Protein AF-A0A7K1GGT7-F1 (afdb_monomer_lite)

Foldseek 3Di:
DDPLLPWDKDFDDWDADPVRAAIETEIETPDDPVSVVSVQVVCVVCQVVVQVVCCVVVVDPHRHRYHYDYDPPPPDD

pLDDT: mean 83.41, std 16.18, range [37.06, 95.81]

Secondary structure (DSSP, 8-state):
--TT--SEEEEEEEEE-TTSSEEEEEEEEES-HHHHHHHHHHHHHHHHHHHHHHHHHHT-SSPPEEEEEE----S--

Structure (mmCIF, N/CA/C/O backbone):
data_AF-A0A7K1GGT7-F1
#
_entry.id   AF-A0A7K1GGT7-F1
#
loop_
_atom_site.group_PDB
_atom_site.id
_atom_site.type_symbol
_atom_site.label_atom_id
_atom_site.label_alt_id
_atom_site.label_comp_id
_atom_site.label_asym_id
_atom_site.label_entity_id
_atom_site.label_seq_id
_atom_site.pdbx_PDB_ins_code
_atom_site.Cartn_x
_atom_site.Cartn_y
_atom_site.Cartn_z
_atom_site.occupancy
_atom_site.B_iso_or_equiv
_atom_site.auth_seq_id
_atom_site.auth_comp_id
_atom_site.auth_asym_id
_atom_site.auth_atom_id
_atom_site.pdbx_PDB_model_num
ATOM 1 N N . LYS A 1 1 ? -1.100 13.322 -8.822 1.00 45.91 1 LYS A N 1
ATOM 2 C CA . LYS A 1 1 ? -0.310 12.583 -9.833 1.00 45.91 1 LYS A CA 1
ATOM 3 C C . LYS A 1 1 ? 1.149 12.896 -9.528 1.00 45.91 1 LYS A C 1
ATOM 5 O O . LYS A 1 1 ? 1.557 14.020 -9.783 1.00 45.91 1 LYS A O 1
ATOM 10 N N . ASP A 1 2 ? 1.843 12.006 -8.819 1.00 48.12 2 ASP A N 1
ATOM 11 C CA . ASP A 1 2 ? 3.225 12.239 -8.378 1.00 48.12 2 ASP A CA 1
ATOM 12 C C . ASP A 1 2 ? 4.191 11.786 -9.491 1.00 48.12 2 ASP A C 1
ATOM 14 O O . ASP A 1 2 ? 4.100 10.630 -9.907 1.00 48.12 2 ASP A O 1
ATOM 18 N N . PRO A 1 3 ? 5.079 12.658 -10.003 1.00 51.62 3 PRO A N 1
ATOM 19 C CA . PRO A 1 3 ? 6.067 12.316 -11.031 1.00 51.62 3 PRO A CA 1
ATOM 20 C C . PRO A 1 3 ? 7.066 11.223 -10.624 1.00 51.62 3 PRO A C 1
ATOM 22 O O . PRO A 1 3 ? 7.771 10.709 -11.485 1.00 51.62 3 PRO A O 1
ATOM 25 N N . ARG A 1 4 ? 7.152 10.880 -9.331 1.00 50.84 4 ARG A N 1
ATOM 26 C CA . ARG A 1 4 ? 8.045 9.827 -8.815 1.00 50.84 4 ARG A CA 1
ATOM 27 C C . ARG A 1 4 ? 7.483 8.414 -8.988 1.00 50.84 4 ARG A C 1
ATOM 29 O O . ARG A 1 4 ? 8.230 7.452 -8.900 1.00 50.84 4 ARG A O 1
ATOM 36 N N . LEU A 1 5 ? 6.186 8.291 -9.271 1.00 52.34 5 LEU A N 1
ATOM 37 C CA . LEU A 1 5 ? 5.514 7.033 -9.611 1.00 52.34 5 LEU A CA 1
ATOM 38 C C . LEU A 1 5 ? 5.464 6.872 -11.138 1.00 52.34 5 LEU A C 1
ATOM 40 O O . LEU A 1 5 ? 4.389 6.766 -11.727 1.00 52.34 5 LEU A O 1
ATOM 44 N N . GLY A 1 6 ? 6.630 6.937 -11.790 1.00 48.38 6 GLY A N 1
ATOM 45 C CA . GLY A 1 6 ? 6.760 6.647 -13.224 1.00 48.38 6 GLY A CA 1
ATOM 46 C C . GLY A 1 6 ? 6.423 5.190 -13.567 1.00 48.38 6 GLY A C 1
ATOM 47 O O . GLY A 1 6 ? 6.058 4.897 -14.702 1.00 48.38 6 GLY A O 1
ATOM 48 N N . SER A 1 7 ? 6.464 4.308 -12.568 1.00 59.38 7 SER A N 1
ATOM 49 C CA . SER A 1 7 ? 6.146 2.890 -12.653 1.00 59.38 7 SER A CA 1
ATOM 50 C C . SER A 1 7 ? 4.715 2.600 -12.175 1.00 59.38 7 SER A C 1
ATOM 52 O O . SER A 1 7 ? 4.231 3.124 -11.167 1.00 59.38 7 SER A O 1
ATOM 54 N N . HIS A 1 8 ? 3.992 1.772 -12.932 1.0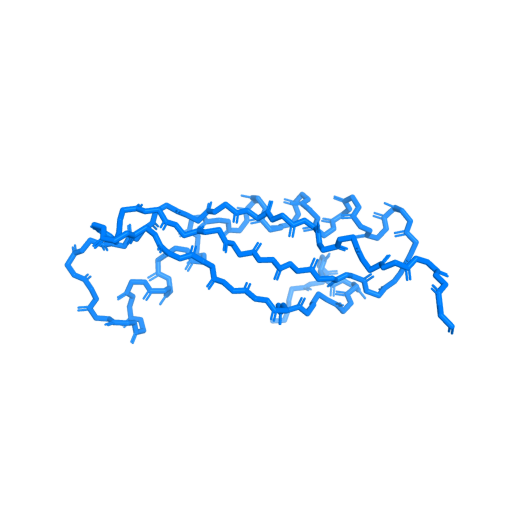0 72.38 8 HIS A N 1
ATOM 55 C CA . HIS A 1 8 ? 2.627 1.362 -12.602 1.00 72.38 8 HIS A CA 1
ATOM 56 C C . HIS A 1 8 ? 2.649 0.412 -11.393 1.00 72.38 8 HIS A C 1
ATOM 58 O O . HIS A 1 8 ? 2.762 -0.804 -11.551 1.00 72.38 8 HIS A O 1
ATOM 64 N N . VAL A 1 9 ? 2.547 0.969 -10.182 1.00 85.19 9 VAL A N 1
ATOM 65 C CA . VAL A 1 9 ? 2.358 0.198 -8.944 1.00 85.19 9 VAL A CA 1
ATOM 66 C C . VAL A 1 9 ? 0.917 -0.300 -8.877 1.00 85.19 9 VAL A C 1
ATOM 68 O O . VAL A 1 9 ? -0.025 0.493 -8.907 1.00 85.19 9 VAL A O 1
ATOM 71 N N . THR A 1 10 ? 0.742 -1.612 -8.756 1.00 88.31 10 THR A N 1
ATOM 72 C CA . THR A 1 10 ? -0.565 -2.262 -8.608 1.00 88.31 10 THR A CA 1
ATOM 73 C C . THR A 1 10 ? -0.624 -2.980 -7.269 1.00 88.31 10 THR A C 1
ATOM 75 O O . THR A 1 10 ? 0.252 -3.784 -6.973 1.00 88.31 10 THR A O 1
ATOM 78 N N . ILE A 1 11 ? -1.653 -2.711 -6.464 1.00 91.19 11 ILE A N 1
ATOM 79 C CA . ILE A 1 11 ? -1.899 -3.461 -5.225 1.00 91.19 11 ILE A CA 1
ATOM 80 C C . ILE A 1 11 ? -2.575 -4.786 -5.586 1.00 91.19 11 ILE A C 1
ATOM 82 O O . ILE A 1 11 ? -3.627 -4.771 -6.226 1.00 91.19 11 ILE A O 1
ATOM 86 N N . THR A 1 12 ? -1.975 -5.910 -5.196 1.00 91.38 12 THR A N 1
ATOM 87 C CA . THR A 1 12 ? -2.472 -7.259 -5.516 1.00 91.38 12 THR A CA 1
ATOM 88 C C . THR A 1 12 ? -3.274 -7.865 -4.372 1.00 91.38 12 THR A C 1
ATOM 90 O O . THR A 1 12 ? -4.301 -8.495 -4.611 1.00 91.38 12 THR A O 1
ATOM 93 N N . ASP A 1 13 ? -2.843 -7.639 -3.132 1.00 92.94 13 ASP A N 1
ATOM 94 C CA . ASP A 1 13 ? -3.501 -8.157 -1.933 1.00 92.94 13 ASP A CA 1
ATOM 95 C C . ASP A 1 13 ? -3.257 -7.232 -0.729 1.00 92.94 13 ASP A C 1
ATOM 97 O O . ASP A 1 13 ? -2.353 -6.391 -0.713 1.00 92.94 13 ASP A O 1
ATOM 101 N N . THR A 1 14 ? -4.068 -7.367 0.315 1.00 93.44 14 THR A N 1
ATOM 102 C CA . THR A 1 14 ? -3.819 -6.736 1.613 1.00 93.44 14 THR A CA 1
ATOM 103 C C . THR A 1 14 ? -4.260 -7.659 2.736 1.00 93.44 14 THR A C 1
ATOM 105 O O . THR A 1 14 ? -5.412 -8.077 2.807 1.00 93.44 14 THR A O 1
ATOM 108 N N . ARG A 1 15 ? -3.348 -7.927 3.670 1.00 94.50 15 ARG A N 1
ATOM 109 C CA . ARG A 1 15 ? -3.608 -8.744 4.858 1.00 94.50 15 ARG A CA 1
ATOM 110 C C . ARG A 1 15 ? -3.598 -7.874 6.093 1.00 94.50 15 ARG A C 1
ATOM 112 O O . ARG A 1 15 ? -2.640 -7.145 6.319 1.00 94.50 15 ARG A O 1
ATOM 119 N N . VAL A 1 16 ? -4.641 -7.982 6.903 1.00 93.50 16 VAL A N 1
ATOM 120 C CA . VAL A 1 16 ? -4.790 -7.216 8.143 1.00 93.50 16 VAL A CA 1
ATOM 121 C C . VAL A 1 16 ? -4.813 -8.185 9.318 1.00 93.50 16 VAL A C 1
ATOM 123 O O . VAL A 1 16 ? -5.424 -9.253 9.230 1.00 93.50 16 VAL A O 1
ATOM 126 N N . THR A 1 17 ? -4.140 -7.840 10.412 1.00 93.25 17 THR A N 1
ATOM 127 C CA . THR A 1 17 ? -4.198 -8.632 11.646 1.00 93.25 17 THR A CA 1
ATOM 128 C C . THR A 1 17 ? -5.611 -8.623 12.233 1.00 93.25 17 THR A C 1
ATOM 130 O O . THR A 1 17 ? -6.377 -7.679 12.040 1.00 93.25 17 THR A O 1
ATOM 133 N N . GLY A 1 18 ? -5.976 -9.667 12.985 1.00 89.62 18 GLY A N 1
ATOM 134 C CA . GLY A 1 18 ? -7.319 -9.782 13.574 1.00 89.62 18 GLY A CA 1
ATOM 135 C C . GLY A 1 18 ? -7.670 -8.667 14.569 1.00 89.62 18 GLY A C 1
ATOM 136 O O . GLY A 1 18 ? -8.844 -8.402 14.808 1.00 89.62 18 GLY A O 1
ATOM 137 N N . ASP A 1 19 ? -6.662 -7.990 15.120 1.00 90.38 19 ASP A N 1
ATOM 138 C CA . ASP A 1 19 ? -6.809 -6.826 15.997 1.00 90.38 19 ASP A CA 1
ATOM 139 C C . ASP A 1 19 ? -6.754 -5.474 15.256 1.00 90.38 19 ASP A C 1
ATOM 141 O O . ASP A 1 19 ? -6.821 -4.421 15.893 1.00 90.38 19 ASP A O 1
ATOM 145 N N . LEU A 1 20 ? -6.645 -5.495 13.921 1.00 88.31 20 LEU A N 1
ATOM 146 C CA . LEU A 1 20 ? -6.616 -4.336 13.021 1.00 88.31 20 LEU A CA 1
ATOM 147 C C . LEU A 1 20 ? -5.463 -3.349 13.270 1.00 88.31 20 LEU A C 1
ATOM 149 O O . LEU A 1 20 ? -5.528 -2.195 12.841 1.00 88.31 20 LEU A O 1
ATOM 153 N N . ARG A 1 21 ? -4.400 -3.773 13.964 1.00 91.38 21 ARG A N 1
ATOM 154 C CA . ARG A 1 21 ? -3.244 -2.912 14.266 1.00 91.38 21 ARG A CA 1
ATOM 155 C C . ARG A 1 21 ? -2.214 -2.861 13.152 1.00 91.38 21 ARG A C 1
ATOM 157 O O . ARG A 1 21 ? -1.525 -1.848 13.020 1.00 91.38 21 ARG A O 1
ATOM 164 N N . GLU A 1 22 ? -2.121 -3.908 12.347 1.00 94.25 22 GLU A N 1
ATOM 165 C CA . GLU A 1 22 ? -1.142 -4.015 11.271 1.00 94.25 22 GLU A CA 1
ATOM 166 C C . GLU A 1 22 ? -1.824 -4.429 9.973 1.00 94.25 22 GLU A C 1
ATOM 168 O O . GLU A 1 22 ? -2.742 -5.251 9.967 1.00 94.25 22 GLU A O 1
ATOM 173 N N . ALA A 1 23 ? -1.370 -3.842 8.869 1.00 95.38 23 ALA A N 1
ATOM 174 C CA . ALA A 1 23 ? -1.805 -4.192 7.531 1.00 95.38 23 ALA A CA 1
ATOM 175 C C . ALA A 1 23 ? -0.590 -4.324 6.608 1.00 95.38 23 ALA A C 1
ATOM 177 O O . ALA A 1 23 ? 0.165 -3.371 6.408 1.00 95.38 23 ALA A O 1
ATOM 178 N N . THR A 1 24 ? -0.427 -5.503 6.021 1.00 95.81 24 THR A N 1
ATOM 179 C CA . THR A 1 24 ? 0.574 -5.786 4.996 1.00 95.81 24 THR A CA 1
ATOM 180 C C . THR A 1 24 ? -0.071 -5.651 3.629 1.00 95.81 24 THR A C 1
ATOM 182 O O . THR A 1 24 ? -1.001 -6.386 3.304 1.00 95.81 24 THR A O 1
ATOM 185 N N . VAL A 1 25 ? 0.425 -4.711 2.837 1.00 94.75 25 VAL A N 1
ATOM 186 C CA . VAL A 1 25 ? -0.029 -4.407 1.483 1.00 94.75 25 VAL A CA 1
ATOM 187 C C . VAL A 1 25 ? 0.945 -5.045 0.498 1.00 94.75 25 VAL A C 1
ATOM 189 O O . VAL A 1 25 ? 2.132 -4.710 0.488 1.00 94.75 25 VAL A O 1
ATOM 192 N N . PHE A 1 26 ? 0.438 -5.953 -0.328 1.00 94.12 26 PHE A N 1
ATOM 193 C CA . PHE A 1 26 ? 1.198 -6.600 -1.390 1.00 94.12 26 PHE A CA 1
ATOM 194 C C . PHE A 1 26 ? 1.033 -5.816 -2.686 1.00 94.12 26 PHE A C 1
ATOM 196 O O . PHE A 1 26 ? -0.081 -5.420 -3.041 1.00 94.12 26 PHE A O 1
ATOM 203 N N . TYR A 1 27 ? 2.140 -5.555 -3.374 1.00 92.38 27 TYR A N 1
ATOM 204 C CA . TYR A 1 27 ? 2.127 -4.770 -4.602 1.00 92.38 27 TYR A CA 1
ATOM 205 C C . TYR A 1 27 ? 3.061 -5.342 -5.658 1.00 92.38 27 TYR A C 1
ATOM 207 O O . TYR A 1 27 ? 4.121 -5.870 -5.348 1.00 92.38 27 TYR A O 1
ATOM 215 N N . THR A 1 28 ? 2.700 -5.170 -6.921 1.00 89.81 28 THR A N 1
ATOM 216 C CA . THR A 1 28 ? 3.580 -5.426 -8.058 1.00 89.81 28 THR A CA 1
ATOM 217 C C . THR A 1 28 ? 3.912 -4.121 -8.769 1.00 89.81 28 THR A C 1
ATOM 219 O O . THR A 1 28 ? 3.149 -3.151 -8.714 1.00 89.81 28 THR A O 1
ATOM 222 N N . VAL A 1 29 ? 5.069 -4.091 -9.419 1.00 89.19 29 VAL A N 1
ATOM 223 C CA . VAL A 1 29 ? 5.564 -2.945 -10.177 1.00 89.19 29 VAL A CA 1
ATOM 224 C C . VAL A 1 29 ? 5.860 -3.424 -11.583 1.00 89.19 29 VAL A C 1
ATOM 226 O O . VAL A 1 29 ? 6.656 -4.344 -11.773 1.00 89.19 29 VAL A O 1
ATOM 229 N N . TYR A 1 30 ? 5.215 -2.802 -12.564 1.00 82.62 30 TYR A N 1
ATOM 230 C CA . TYR A 1 30 ? 5.581 -3.000 -13.959 1.00 82.62 30 TYR A CA 1
ATOM 231 C C . TYR A 1 30 ? 6.841 -2.188 -14.265 1.00 82.62 30 TYR A C 1
ATOM 233 O O . TYR A 1 30 ? 6.793 -0.958 -14.193 1.00 82.62 30 TYR A O 1
ATOM 241 N N . GLY A 1 31 ? 7.939 -2.872 -14.581 1.00 81.94 31 GLY A N 1
ATOM 242 C CA . GLY A 1 31 ? 9.240 -2.251 -14.810 1.00 81.94 31 GLY A CA 1
ATOM 243 C C . GLY A 1 31 ? 10.400 -3.180 -14.467 1.00 81.94 31 GLY A C 1
ATOM 244 O O . GLY A 1 31 ? 10.200 -4.370 -14.201 1.00 81.94 31 GLY A O 1
ATOM 245 N N . ASP A 1 32 ? 11.603 -2.619 -14.486 1.00 83.69 32 ASP A N 1
ATOM 246 C CA . ASP A 1 32 ? 12.835 -3.301 -14.096 1.00 83.69 32 ASP A CA 1
ATOM 247 C C . ASP A 1 32 ? 13.116 -3.190 -12.581 1.00 83.69 32 ASP A C 1
ATOM 249 O O . ASP A 1 32 ? 12.281 -2.750 -11.783 1.00 83.69 32 ASP A O 1
ATOM 253 N N . ASP A 1 33 ? 14.294 -3.642 -12.152 1.00 84.88 33 ASP A N 1
ATOM 254 C CA . ASP A 1 33 ? 14.680 -3.605 -10.740 1.00 84.88 33 ASP A CA 1
ATOM 255 C C . ASP A 1 33 ? 14.899 -2.178 -10.208 1.00 84.88 33 ASP A C 1
ATOM 257 O O . ASP A 1 33 ? 14.669 -1.933 -9.019 1.00 84.88 33 ASP A O 1
ATOM 261 N N . GLU A 1 34 ? 15.279 -1.219 -11.060 1.00 87.00 34 GLU A N 1
ATOM 262 C CA . GLU A 1 34 ? 15.382 0.193 -10.672 1.00 87.00 34 GLU A CA 1
ATOM 263 C C . GLU A 1 34 ? 13.990 0.783 -10.429 1.00 87.00 34 GLU A C 1
ATOM 265 O O . GLU A 1 34 ? 13.772 1.453 -9.413 1.00 87.00 34 GLU A O 1
ATOM 270 N N . ASP A 1 35 ? 13.019 0.460 -11.286 1.00 85.50 35 ASP A N 1
ATOM 271 C CA . ASP A 1 35 ? 11.617 0.830 -11.096 1.00 85.50 35 ASP A CA 1
ATOM 272 C C . ASP A 1 35 ? 11.039 0.239 -9.805 1.00 85.50 35 ASP A C 1
ATOM 274 O O . ASP A 1 35 ? 10.340 0.938 -9.060 1.00 85.50 35 ASP A O 1
ATOM 278 N N . ARG A 1 36 ? 11.347 -1.031 -9.506 1.00 85.88 36 ARG A N 1
ATOM 279 C CA . ARG A 1 36 ? 10.938 -1.701 -8.258 1.00 85.88 36 ARG A CA 1
ATOM 280 C C . ARG A 1 36 ? 11.543 -1.020 -7.033 1.00 85.88 36 ARG A C 1
ATOM 282 O O . ARG A 1 36 ? 10.823 -0.753 -6.069 1.00 85.88 36 ARG A O 1
ATOM 289 N N . ALA A 1 37 ? 12.837 -0.703 -7.065 1.00 88.88 37 ALA A N 1
ATOM 290 C CA . ALA A 1 37 ? 13.516 -0.020 -5.966 1.00 88.88 37 ALA A CA 1
ATOM 291 C C . ALA A 1 37 ? 12.979 1.406 -5.755 1.00 88.88 37 ALA A C 1
ATOM 293 O O . ALA A 1 37 ? 12.725 1.819 -4.619 1.00 88.88 37 ALA A O 1
ATOM 294 N N . SER A 1 38 ? 12.748 2.142 -6.845 1.00 89.56 38 SER A N 1
ATOM 295 C CA . SER A 1 38 ? 12.154 3.481 -6.822 1.00 89.56 38 SER A CA 1
ATOM 296 C C . SER A 1 38 ? 10.733 3.454 -6.250 1.00 89.56 38 SER A C 1
ATOM 298 O O . SER A 1 38 ? 10.402 4.242 -5.361 1.00 89.56 38 SER A O 1
ATOM 300 N N . ALA A 1 39 ? 9.908 2.493 -6.677 1.00 88.81 39 ALA A N 1
ATOM 301 C CA . ALA A 1 39 ? 8.560 2.298 -6.153 1.00 88.81 39 ALA A CA 1
ATOM 302 C C . ALA A 1 39 ? 8.563 1.939 -4.661 1.00 88.81 39 ALA A C 1
ATOM 304 O O . ALA A 1 39 ? 7.787 2.517 -3.899 1.00 88.81 39 ALA A O 1
ATOM 305 N N . ALA A 1 40 ? 9.459 1.048 -4.223 1.00 90.50 40 ALA A N 1
ATOM 306 C CA . ALA A 1 40 ? 9.606 0.692 -2.814 1.00 90.50 40 ALA A CA 1
ATOM 307 C C . ALA A 1 40 ? 9.952 1.921 -1.956 1.00 90.50 40 ALA A C 1
ATOM 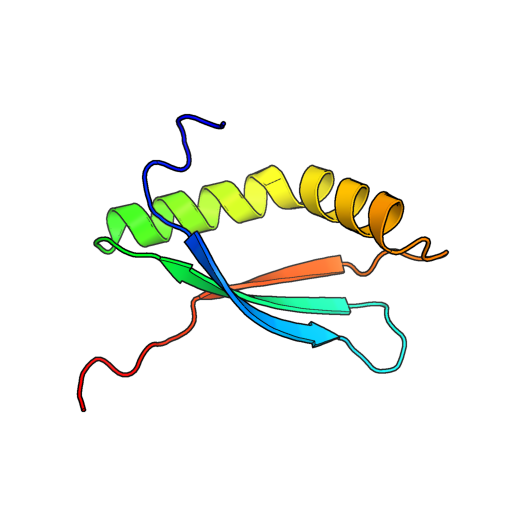309 O O . ALA A 1 40 ? 9.289 2.189 -0.952 1.00 90.50 40 ALA A O 1
ATOM 310 N N . ALA A 1 41 ? 10.933 2.720 -2.386 1.00 92.00 41 ALA A N 1
ATOM 311 C CA . ALA A 1 41 ? 11.297 3.963 -1.708 1.00 92.00 41 ALA A CA 1
ATOM 312 C C . ALA A 1 41 ? 10.141 4.981 -1.709 1.00 92.00 41 ALA A C 1
ATOM 314 O O . ALA A 1 41 ? 9.878 5.636 -0.697 1.00 92.00 41 ALA A O 1
ATOM 315 N N . GLY A 1 42 ? 9.417 5.087 -2.826 1.00 91.38 42 GLY A N 1
ATOM 316 C CA . GLY A 1 42 ? 8.229 5.922 -2.963 1.00 91.38 42 GLY A CA 1
ATOM 317 C C . GLY A 1 42 ? 7.136 5.548 -1.962 1.00 91.38 42 GLY A C 1
ATOM 318 O O . GLY A 1 42 ? 6.670 6.416 -1.220 1.00 91.38 42 GLY A O 1
ATOM 319 N N . LEU A 1 43 ? 6.776 4.266 -1.881 1.00 91.31 43 LEU A N 1
ATOM 320 C CA . LEU A 1 43 ? 5.765 3.747 -0.955 1.00 91.31 43 LEU A CA 1
ATOM 321 C C . LEU A 1 43 ? 6.156 3.962 0.510 1.00 91.31 43 LEU A C 1
ATOM 323 O O . LEU A 1 43 ? 5.337 4.448 1.292 1.00 91.31 43 LEU A O 1
ATOM 327 N N . GLU A 1 44 ? 7.410 3.685 0.874 1.00 93.12 44 GLU A N 1
ATOM 328 C CA . GLU A 1 44 ? 7.889 3.926 2.238 1.00 93.12 44 GLU A CA 1
ATOM 329 C C . GLU A 1 44 ? 7.888 5.420 2.588 1.00 93.12 44 GLU A C 1
ATOM 331 O 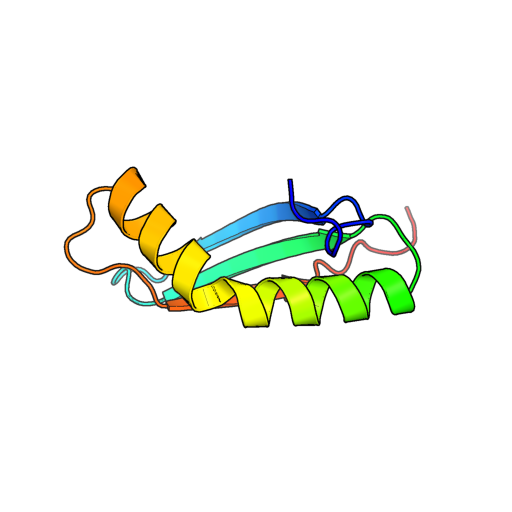O . GLU A 1 44 ? 7.440 5.801 3.672 1.00 93.12 44 GLU A O 1
ATOM 336 N N . SER A 1 45 ? 8.281 6.298 1.658 1.00 92.69 45 SER A N 1
ATOM 337 C CA . SER A 1 45 ? 8.219 7.751 1.876 1.00 92.69 45 SER A CA 1
ATOM 338 C C . SER A 1 45 ? 6.780 8.269 2.022 1.00 92.69 45 SER A C 1
ATOM 340 O O . SER A 1 45 ? 6.514 9.177 2.812 1.00 92.69 45 SER A O 1
ATOM 342 N N . ALA A 1 46 ? 5.831 7.662 1.303 1.00 92.06 46 ALA A N 1
ATOM 343 C CA . ALA A 1 46 ? 4.422 8.038 1.311 1.00 92.06 46 ALA A CA 1
ATOM 344 C C . ALA A 1 46 ? 3.619 7.375 2.443 1.00 92.06 46 ALA A C 1
ATOM 346 O O . ALA A 1 46 ? 2.457 7.729 2.655 1.00 92.06 46 ALA A O 1
ATOM 347 N N . LYS A 1 47 ? 4.214 6.452 3.208 1.00 93.00 47 LYS A N 1
ATOM 348 C CA . LYS A 1 47 ? 3.554 5.634 4.239 1.00 93.00 47 LYS A CA 1
ATOM 349 C C . LYS A 1 47 ? 2.702 6.431 5.225 1.00 93.00 47 LYS A C 1
ATOM 351 O O . LYS A 1 47 ? 1.585 6.024 5.539 1.00 93.00 47 LYS A O 1
ATOM 356 N N . GLY A 1 48 ? 3.184 7.583 5.692 1.00 93.38 48 GLY A N 1
ATOM 357 C CA . GLY A 1 48 ? 2.431 8.443 6.615 1.00 93.38 48 GLY A CA 1
ATOM 358 C C . GLY A 1 48 ? 1.179 9.062 5.982 1.00 93.38 48 GLY A C 1
ATOM 359 O O . GLY A 1 48 ? 0.111 9.083 6.600 1.00 93.38 48 GLY A O 1
ATOM 360 N N . ILE A 1 49 ? 1.295 9.516 4.731 1.00 93.81 49 ILE A N 1
ATOM 361 C CA . ILE A 1 49 ? 0.183 10.090 3.962 1.00 93.81 49 ILE A CA 1
ATOM 362 C C . ILE A 1 49 ? -0.833 8.991 3.639 1.00 93.81 49 ILE A C 1
ATOM 364 O O . ILE A 1 49 ? -2.015 9.152 3.928 1.00 93.81 49 ILE A O 1
ATOM 368 N N . LEU A 1 50 ? -0.368 7.843 3.136 1.00 92.81 50 LEU A N 1
ATOM 369 C CA . LEU A 1 50 ? -1.210 6.685 2.824 1.00 92.81 50 LEU A CA 1
ATOM 370 C C . LEU A 1 50 ? -1.965 6.192 4.059 1.00 92.81 50 LEU A C 1
ATOM 372 O O . LEU A 1 50 ? -3.172 5.974 3.997 1.00 92.81 50 LEU A O 1
ATOM 376 N N . ARG A 1 51 ? -1.295 6.099 5.212 1.00 93.75 51 ARG A N 1
ATOM 377 C CA . ARG A 1 51 ? -1.952 5.759 6.478 1.00 93.75 51 ARG A CA 1
ATOM 378 C C . ARG A 1 51 ? -3.034 6.783 6.834 1.00 93.75 51 ARG A C 1
ATOM 380 O O . ARG A 1 51 ? -4.136 6.411 7.221 1.00 93.75 51 ARG A O 1
ATOM 387 N N . SER A 1 52 ? -2.756 8.072 6.689 1.00 93.56 52 SER A N 1
ATOM 388 C CA . SER A 1 52 ? -3.737 9.118 7.002 1.00 93.56 52 SER A CA 1
ATOM 389 C C . SER A 1 52 ? -4.978 9.022 6.105 1.00 93.56 52 SER A C 1
ATOM 391 O O . SER A 1 52 ? -6.102 9.063 6.607 1.00 93.56 52 SER A O 1
ATOM 393 N N . GLU A 1 53 ? -4.788 8.794 4.803 1.00 93.06 53 GLU A N 1
ATOM 394 C CA . GLU A 1 53 ? -5.884 8.596 3.848 1.00 93.06 53 GLU A CA 1
ATOM 395 C C . GLU A 1 53 ? -6.687 7.322 4.124 1.00 93.06 53 GLU A C 1
ATOM 397 O O . GLU A 1 53 ? -7.915 7.368 4.109 1.00 93.06 53 GLU A O 1
ATOM 402 N N . VAL A 1 54 ? -6.030 6.207 4.462 1.00 91.50 54 VAL A N 1
ATOM 403 C CA . VAL A 1 54 ? -6.718 4.967 4.863 1.00 91.50 54 VAL A CA 1
ATOM 404 C C . VAL A 1 54 ? -7.584 5.204 6.098 1.00 91.50 54 VAL A C 1
ATOM 406 O O . VAL A 1 54 ? -8.741 4.796 6.119 1.00 91.50 54 VAL A O 1
ATOM 409 N N . GLY A 1 55 ? -7.065 5.907 7.109 1.00 91.62 55 GLY A N 1
ATOM 410 C CA . GLY A 1 55 ? -7.843 6.257 8.301 1.00 91.62 55 GLY A CA 1
ATOM 411 C C . GLY A 1 55 ? -9.082 7.087 7.969 1.00 91.62 55 GLY A C 1
ATOM 412 O O . GLY A 1 55 ? -10.176 6.796 8.451 1.00 91.62 55 GLY A O 1
ATOM 413 N N . ARG A 1 56 ? -8.917 8.086 7.094 1.00 91.56 56 ARG A N 1
ATOM 414 C CA . ARG A 1 56 ? -10.000 8.966 6.640 1.00 91.56 56 ARG A CA 1
ATOM 415 C C . ARG A 1 56 ? -11.058 8.216 5.826 1.00 91.56 56 ARG A C 1
ATOM 417 O O . ARG A 1 56 ? -12.243 8.470 6.015 1.00 91.56 56 ARG A O 1
ATOM 424 N N . ALA A 1 57 ? -10.643 7.315 4.938 1.00 91.00 57 ALA A N 1
ATOM 425 C CA . ALA A 1 57 ? -11.535 6.572 4.051 1.00 91.00 57 ALA A CA 1
ATOM 426 C C . ALA A 1 57 ? -12.263 5.420 4.761 1.00 91.00 57 ALA A C 1
ATOM 428 O O . ALA A 1 57 ? -13.448 5.208 4.523 1.00 91.00 57 ALA A O 1
ATOM 429 N N . ALA A 1 58 ? -11.572 4.687 5.640 1.00 87.00 58 ALA A N 1
ATOM 430 C CA . ALA A 1 58 ? -12.134 3.531 6.336 1.00 87.00 58 ALA A CA 1
ATOM 431 C C . ALA A 1 58 ? -12.927 3.902 7.603 1.00 87.00 58 ALA A C 1
ATOM 433 O O . ALA A 1 58 ? -13.641 3.060 8.141 1.00 87.00 58 ALA A O 1
ATOM 434 N N . GLY A 1 59 ? -12.795 5.136 8.110 1.00 86.38 59 GLY A N 1
ATOM 435 C CA . GLY A 1 59 ? -13.501 5.589 9.315 1.00 86.38 59 GLY A CA 1
ATOM 436 C C . GLY A 1 59 ? -13.088 4.845 10.591 1.00 86.38 59 GLY A C 1
ATOM 437 O O . GLY A 1 59 ? -13.866 4.749 11.541 1.00 86.38 59 GLY A O 1
ATOM 438 N N . VAL A 1 60 ? -11.878 4.282 10.619 1.00 84.12 60 VAL A N 1
ATOM 439 C CA . VAL A 1 60 ? -11.392 3.460 11.732 1.00 84.12 60 VAL A CA 1
ATOM 440 C C . VAL A 1 60 ? -10.854 4.318 12.875 1.00 84.12 60 VAL A C 1
ATOM 442 O O . VAL A 1 60 ? -10.135 5.292 12.664 1.00 84.12 60 VAL A O 1
ATOM 445 N N . LYS A 1 61 ? -11.154 3.919 14.119 1.00 82.56 61 LYS A N 1
ATOM 446 C CA . LYS A 1 61 ? -10.625 4.582 15.326 1.00 82.56 61 LYS A CA 1
ATOM 447 C C . LYS A 1 61 ? -9.100 4.486 15.417 1.00 82.56 61 LYS A C 1
ATOM 449 O O . LYS A 1 61 ? -8.447 5.416 15.881 1.00 82.56 61 LYS A O 1
ATOM 454 N N . PHE A 1 62 ? -8.549 3.352 14.990 1.00 86.94 62 PHE A N 1
ATOM 455 C CA . PHE A 1 62 ? -7.116 3.117 14.915 1.00 86.94 62 PHE A CA 1
ATOM 456 C C . PHE A 1 62 ? -6.770 2.706 13.497 1.00 86.94 62 PHE A C 1
ATOM 458 O O . PHE A 1 62 ? -7.181 1.644 13.040 1.00 86.94 62 PHE A O 1
ATOM 465 N N . THR A 1 63 ? -6.012 3.548 12.803 1.00 91.62 63 THR A N 1
ATOM 466 C CA . THR A 1 63 ? -5.480 3.157 11.506 1.00 91.62 63 THR A CA 1
ATOM 467 C C . THR A 1 63 ? -4.324 2.181 11.697 1.00 91.62 63 THR A C 1
ATOM 469 O O . THR A 1 63 ? -3.384 2.531 12.433 1.00 91.62 63 THR A O 1
ATOM 472 N N . PRO A 1 64 ? -4.338 1.019 11.021 1.00 92.69 64 PRO A N 1
ATOM 473 C CA . PRO A 1 64 ? -3.229 0.083 11.080 1.00 92.69 64 PRO A CA 1
ATOM 474 C C . PRO A 1 64 ? -1.920 0.730 10.621 1.00 92.69 64 PRO A C 1
ATOM 476 O O . PRO A 1 64 ? -1.899 1.691 9.842 1.00 92.69 64 PRO A O 1
ATOM 479 N N . THR A 1 65 ? -0.806 0.200 11.109 1.00 94.00 65 THR A N 1
ATOM 480 C CA . THR A 1 65 ? 0.502 0.453 10.504 1.00 94.00 65 THR A CA 1
ATOM 481 C C . THR A 1 65 ? 0.558 -0.273 9.166 1.00 94.00 65 THR A C 1
ATOM 483 O O . THR A 1 65 ? 0.252 -1.461 9.102 1.00 94.00 65 THR A O 1
ATOM 486 N N . LEU A 1 66 ? 0.933 0.443 8.105 1.00 95.69 66 LEU A N 1
ATOM 487 C CA . LEU A 1 66 ? 1.055 -0.126 6.764 1.00 95.69 66 LEU A CA 1
ATOM 488 C C . LEU A 1 66 ? 2.471 -0.660 6.542 1.00 95.69 66 LEU A C 1
ATOM 490 O O . LEU A 1 66 ? 3.440 0.055 6.793 1.00 95.69 66 LEU A O 1
ATOM 494 N N . THR A 1 67 ? 2.593 -1.875 6.031 1.00 95.69 67 THR A N 1
ATOM 495 C CA . THR A 1 67 ? 3.859 -2.468 5.583 1.00 95.69 67 THR A CA 1
ATOM 496 C C . THR A 1 67 ? 3.719 -2.848 4.121 1.00 95.69 67 THR A C 1
ATOM 498 O O . THR A 1 67 ? 2.715 -3.451 3.756 1.00 95.69 67 THR A O 1
ATOM 501 N N . PHE A 1 68 ? 4.697 -2.505 3.285 1.00 94.56 68 PHE A N 1
ATOM 502 C CA . PHE A 1 68 ? 4.650 -2.787 1.853 1.00 94.56 68 PHE A CA 1
ATOM 503 C C . PHE A 1 68 ? 5.559 -3.964 1.512 1.00 94.56 68 PHE A C 1
ATOM 505 O O . PHE A 1 68 ? 6.728 -3.983 1.891 1.00 94.56 68 PHE A O 1
ATOM 512 N N . VAL A 1 69 ? 5.023 -4.945 0.790 1.00 93.75 69 VAL A N 1
ATOM 513 C CA . VAL A 1 69 ? 5.764 -6.129 0.343 1.00 93.75 69 VAL A CA 1
ATOM 514 C C . VAL A 1 69 ? 5.590 -6.270 -1.160 1.00 93.75 69 VAL A C 1
ATOM 516 O O . VAL A 1 69 ? 4.465 -6.309 -1.652 1.00 93.75 69 VAL A O 1
ATOM 519 N N . ALA A 1 70 ? 6.705 -6.330 -1.886 1.00 90.50 70 ALA A N 1
ATOM 520 C CA . ALA A 1 70 ? 6.661 -6.621 -3.309 1.00 90.50 70 ALA A CA 1
ATOM 521 C C . ALA A 1 70 ? 6.168 -8.060 -3.506 1.00 90.50 70 ALA A C 1
ATOM 523 O O . ALA A 1 70 ? 6.680 -8.994 -2.885 1.00 90.50 70 ALA A O 1
ATOM 524 N N . ASP A 1 71 ? 5.156 -8.220 -4.345 1.00 84.56 71 ASP A N 1
ATOM 525 C CA . ASP A 1 71 ? 4.637 -9.514 -4.740 1.00 84.56 71 ASP A CA 1
ATOM 526 C C . ASP A 1 71 ? 5.678 -10.184 -5.637 1.00 84.56 71 ASP A C 1
ATOM 528 O O . ASP A 1 71 ? 6.075 -9.635 -6.671 1.00 84.56 71 ASP A O 1
ATOM 532 N N . ALA A 1 72 ? 6.156 -11.355 -5.226 1.00 65.25 72 ALA A N 1
ATOM 533 C CA . ALA A 1 72 ? 6.988 -12.180 -6.080 1.00 65.25 72 ALA A CA 1
ATOM 534 C C . ALA A 1 72 ? 6.057 -12.827 -7.107 1.00 65.25 72 ALA A C 1
ATOM 536 O O . ALA A 1 72 ? 5.617 -13.962 -6.924 1.00 65.25 72 ALA A O 1
ATOM 537 N N . LEU A 1 73 ? 5.721 -12.096 -8.175 1.00 55.50 73 LEU A N 1
ATOM 538 C CA . LEU A 1 73 ? 5.144 -12.734 -9.352 1.00 55.50 73 LEU A CA 1
ATOM 539 C C . LEU A 1 73 ? 6.105 -13.868 -9.747 1.00 55.50 73 LEU A C 1
ATOM 541 O O . LEU A 1 73 ? 7.295 -13.596 -9.933 1.00 55.50 73 LEU A O 1
ATOM 545 N N . PRO A 1 74 ? 5.652 -15.133 -9.817 1.00 42.31 74 PRO A N 1
ATOM 546 C CA . PRO A 1 74 ? 6.512 -16.199 -10.296 1.00 42.31 74 PRO A CA 1
ATOM 547 C C . PRO A 1 74 ? 6.928 -15.829 -11.718 1.00 42.31 74 PRO A C 1
ATOM 549 O O . PRO A 1 74 ? 6.074 -15.602 -12.570 1.00 42.31 74 PRO A O 1
ATOM 552 N N . GLU A 1 75 ? 8.233 -15.747 -11.972 1.00 45.47 75 GLU A N 1
ATOM 553 C CA . GLU A 1 75 ? 8.754 -15.306 -13.272 1.00 45.47 75 GLU A CA 1
ATOM 554 C C . GLU A 1 75 ? 8.374 -16.226 -14.445 1.00 45.47 75 GLU A C 1
ATOM 556 O O . G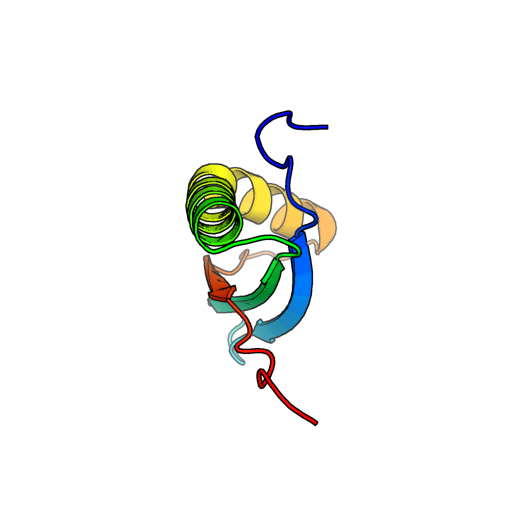LU A 1 75 ? 8.715 -15.915 -15.576 1.00 45.47 75 GLU A O 1
ATOM 561 N N . ASN A 1 76 ? 7.665 -17.340 -14.235 1.00 38.31 76 ASN A N 1
ATOM 562 C CA . ASN A 1 76 ? 7.256 -18.239 -15.310 1.00 38.31 76 ASN A CA 1
ATOM 563 C C . ASN A 1 76 ? 5.966 -19.000 -14.965 1.00 38.31 76 ASN A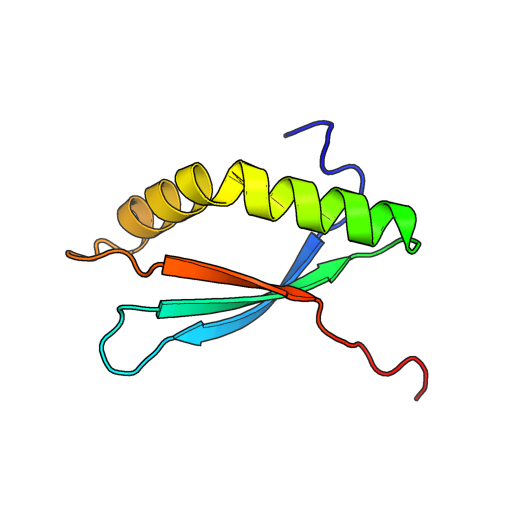 C 1
ATOM 565 O O . ASN A 1 76 ? 5.916 -19.702 -13.950 1.00 38.31 76 ASN A O 1
ATOM 569 N N . ALA A 1 77 ? 4.981 -18.936 -15.860 1.00 37.06 77 ALA A N 1
ATOM 570 C CA . ALA A 1 77 ? 4.043 -20.023 -16.136 1.00 37.06 77 ALA A CA 1
ATOM 571 C C . ALA A 1 77 ? 3.776 -20.070 -17.644 1.00 37.06 77 ALA A C 1
ATOM 573 O O . ALA A 1 77 ? 3.469 -18.997 -18.212 1.00 37.06 77 ALA A O 1
#

Organism: NCBI:txid2608631

Sequence (77 aa):
KDPRLGSHVTITDTRVTGDLREATVFYTVYGDDEDRASAAAGLESAKGILRSEVGRAAGVKFTPTLTFVADALPENA

InterPro domains:
  IPR000238 Ribosome-binding factor A [PF02033] (1-76)
  IPR000238 Ribosome-binding factor A [PTHR33515] (1-75)
  IPR000238 Ribosome-binding factor A [TIGR00082] (1-72)
  IPR01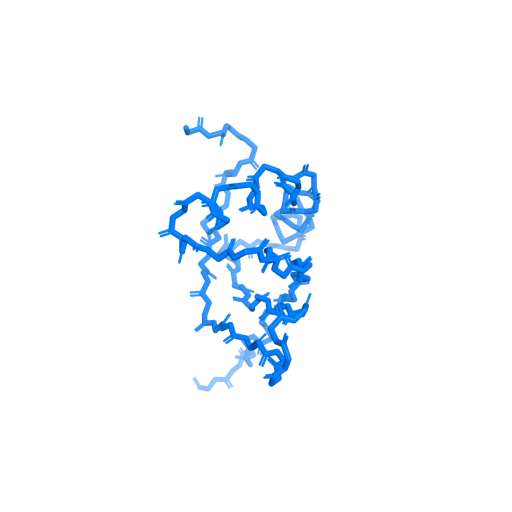5946 K homology domain-like, alpha/beta [G3DSA:3.30.300.20] (1-77)
  IPR020053 Ribosome-binding factor A, conserved site [PS01319] (50-71)
  IPR023799 Ribosome-binding factor A domain superfamily [SSF89919] (1-76)

Radius of gyration: 13.46 Å; chains: 1; bounding box: 29×33×32 Å